Protein AF-A0A941PGM7-F1 (afdb_monomer_lite)

Sequence (84 aa):
MEVVFYKSMNGADPVGKFLRDLTPKDRARVVECIRGIEISGFEALLVEFRHIRNKLWEIKISSHGVGLRIFYVMLNSDNPDISS

Radius of gyration: 13.79 Å; chains: 1; bounding box: 23×35×35 Å

Structure (mmCIF, N/CA/C/O backbone):
data_AF-A0A941PGM7-F1
#
_entry.id   AF-A0A941PGM7-F1
#
loop_
_atom_site.group_PDB
_atom_site.id
_atom_site.type_symbol
_atom_site.label_atom_id
_atom_site.label_alt_id
_atom_site.label_comp_id
_atom_site.label_asym_id
_atom_site.label_entity_id
_atom_site.label_seq_id
_atom_site.pdbx_PDB_ins_code
_atom_site.Cartn_x
_atom_site.Cartn_y
_atom_site.Cartn_z
_atom_site.occupancy
_atom_site.B_iso_or_equiv
_atom_site.auth_seq_id
_atom_site.auth_comp_id
_atom_site.auth_asym_id
_atom_site.auth_atom_id
_atom_site.pdbx_PDB_model_num
ATOM 1 N N . MET A 1 1 ? 3.464 2.946 12.313 1.00 90.69 1 MET A N 1
ATOM 2 C CA . MET A 1 1 ? 2.851 1.616 12.096 1.00 90.69 1 MET A CA 1
ATOM 3 C C . MET A 1 1 ? 3.833 0.782 11.298 1.00 90.69 1 MET A C 1
ATOM 5 O O . MET A 1 1 ? 4.300 1.267 10.286 1.00 90.69 1 MET A O 1
ATOM 9 N N . GLU A 1 2 ? 4.206 -0.417 11.731 1.00 93.88 2 GLU A N 1
ATOM 10 C CA . GLU A 1 2 ? 5.112 -1.241 10.918 1.00 93.88 2 GLU A CA 1
ATOM 11 C C . GLU A 1 2 ? 4.359 -1.847 9.724 1.00 93.88 2 GLU A C 1
ATOM 13 O O . GLU A 1 2 ? 3.250 -2.360 9.888 1.00 93.88 2 GLU A O 1
ATOM 18 N N . VAL A 1 3 ? 4.952 -1.784 8.527 1.00 94.25 3 VAL A N 1
ATOM 19 C CA . VAL A 1 3 ? 4.403 -2.396 7.312 1.00 94.25 3 VAL A CA 1
ATOM 20 C C . VAL A 1 3 ? 5.320 -3.530 6.866 1.00 94.25 3 VAL A C 1
ATOM 22 O O . VAL A 1 3 ? 6.475 -3.315 6.513 1.00 94.25 3 VAL A O 1
ATOM 25 N N . VAL A 1 4 ? 4.782 -4.748 6.823 1.00 94.00 4 VAL A N 1
ATOM 26 C CA . VAL A 1 4 ? 5.508 -5.937 6.360 1.00 94.00 4 VAL A CA 1
ATOM 27 C C . VAL A 1 4 ? 4.830 -6.494 5.115 1.00 94.00 4 VAL A C 1
ATOM 29 O O . VAL A 1 4 ? 3.623 -6.742 5.104 1.00 94.00 4 VAL A O 1
ATOM 32 N N . PHE A 1 5 ? 5.601 -6.718 4.049 1.00 93.56 5 PHE A N 1
ATOM 33 C CA . PHE A 1 5 ? 5.074 -7.341 2.837 1.00 93.56 5 PHE A CA 1
ATOM 34 C C . PHE A 1 5 ? 4.973 -8.851 2.994 1.00 93.56 5 PHE A C 1
ATOM 36 O O . PHE A 1 5 ? 5.952 -9.539 3.287 1.00 93.56 5 PHE A O 1
ATOM 43 N N . TYR A 1 6 ? 3.767 -9.358 2.750 1.00 92.50 6 TYR A N 1
ATOM 44 C CA . TYR A 1 6 ? 3.490 -10.782 2.758 1.00 92.50 6 TYR A CA 1
ATOM 45 C C . TYR A 1 6 ? 4.379 -11.522 1.756 1.00 92.50 6 TYR A C 1
ATOM 47 O O . TYR A 1 6 ? 4.423 -11.185 0.570 1.00 92.50 6 TYR A O 1
ATOM 55 N N . LYS A 1 7 ? 5.018 -12.586 2.242 1.00 93.25 7 LYS A N 1
ATOM 56 C CA . LYS A 1 7 ? 5.640 -13.618 1.420 1.00 93.25 7 LYS A CA 1
ATOM 57 C C . LYS A 1 7 ? 4.908 -14.921 1.669 1.00 93.25 7 LYS A C 1
ATOM 59 O O . LYS A 1 7 ? 4.724 -15.333 2.812 1.00 93.25 7 LYS A O 1
ATOM 64 N N . SER A 1 8 ? 4.486 -15.566 0.595 1.00 90.38 8 SER A N 1
ATOM 65 C CA . SER A 1 8 ? 3.894 -16.898 0.697 1.00 90.38 8 SER A CA 1
ATOM 66 C C . SER A 1 8 ? 4.950 -17.961 1.013 1.00 90.38 8 SER A C 1
ATOM 68 O O . SER A 1 8 ? 6.141 -17.764 0.769 1.00 90.38 8 SER A O 1
ATOM 70 N N . MET A 1 9 ? 4.506 -19.121 1.506 1.00 90.12 9 MET A N 1
ATOM 71 C CA . MET A 1 9 ? 5.397 -20.236 1.859 1.00 90.12 9 MET A CA 1
ATOM 72 C C . MET A 1 9 ? 6.229 -20.755 0.678 1.00 90.12 9 MET A C 1
ATOM 74 O O . MET A 1 9 ? 7.326 -21.259 0.884 1.00 90.12 9 MET A O 1
ATOM 78 N N . ASN A 1 10 ? 5.739 -20.616 -0.559 1.00 91.00 10 ASN A N 1
ATOM 79 C CA . ASN A 1 10 ? 6.473 -21.020 -1.763 1.00 91.00 10 ASN A CA 1
ATOM 80 C C . ASN A 1 10 ? 7.415 -19.922 -2.302 1.00 91.00 10 ASN A C 1
ATOM 82 O O . ASN A 1 10 ? 7.977 -20.072 -3.384 1.00 91.00 10 ASN A O 1
ATOM 86 N N . GLY A 1 11 ? 7.570 -18.812 -1.573 1.00 91.25 11 GLY A N 1
ATOM 87 C CA . GLY A 1 11 ? 8.447 -17.704 -1.940 1.00 91.25 11 GLY A CA 1
ATOM 88 C C . GLY A 1 11 ? 7.803 -16.634 -2.823 1.00 91.25 11 GLY A C 1
ATOM 89 O O . GLY A 1 11 ? 8.481 -15.662 -3.158 1.00 91.25 11 GLY A O 1
ATOM 90 N N . ALA A 1 12 ? 6.518 -16.747 -3.188 1.00 91.75 12 ALA A N 1
ATOM 91 C CA . ALA A 1 12 ? 5.866 -15.680 -3.941 1.00 91.75 12 ALA A CA 1
ATOM 92 C C . ALA A 1 12 ? 5.811 -14.380 -3.122 1.00 91.75 12 ALA A C 1
ATOM 94 O O . ALA A 1 12 ? 5.392 -14.375 -1.960 1.00 91.75 12 ALA A O 1
ATOM 95 N N . ASP A 1 13 ? 6.206 -13.292 -3.780 1.00 93.81 13 ASP A N 1
ATOM 96 C CA . ASP A 1 13 ? 6.254 -11.915 -3.286 1.00 93.81 13 ASP A CA 1
ATOM 97 C C . ASP A 1 13 ? 5.279 -11.067 -4.126 1.00 93.81 13 ASP A C 1
ATOM 99 O O . ASP A 1 13 ? 5.691 -10.406 -5.085 1.00 93.81 13 ASP A O 1
ATOM 103 N N . PRO A 1 14 ? 3.961 -11.156 -3.863 1.00 92.75 14 PRO A N 1
ATOM 104 C CA . PRO A 1 14 ? 2.954 -10.522 -4.706 1.00 92.75 14 PRO A CA 1
ATOM 105 C C . PRO A 1 14 ? 3.055 -8.995 -4.676 1.00 92.75 14 PRO A C 1
ATOM 107 O O . PRO A 1 14 ? 2.963 -8.363 -5.727 1.00 92.75 14 PRO A O 1
ATOM 110 N N . VAL A 1 15 ? 3.295 -8.402 -3.501 1.00 93.19 15 VAL A N 1
ATOM 111 C CA . VAL A 1 15 ? 3.411 -6.943 -3.359 1.00 93.19 15 VAL A CA 1
ATOM 112 C C . VAL A 1 15 ? 4.700 -6.445 -3.997 1.00 93.19 15 VAL A C 1
ATOM 114 O O . VAL A 1 15 ? 4.660 -5.506 -4.786 1.00 93.19 15 VAL A O 1
ATOM 117 N N . GLY A 1 16 ? 5.844 -7.085 -3.745 1.00 93.75 16 GLY A N 1
ATOM 118 C CA . GLY A 1 16 ? 7.085 -6.667 -4.383 1.00 93.75 16 GLY A CA 1
ATOM 119 C C . GLY A 1 16 ? 7.065 -6.888 -5.896 1.00 93.75 16 GLY A C 1
ATOM 120 O O . GLY A 1 16 ? 7.581 -6.043 -6.627 1.00 93.75 16 GLY A O 1
ATOM 121 N N . LYS A 1 17 ? 6.416 -7.949 -6.404 1.00 94.88 17 LYS A N 1
ATOM 122 C CA . LYS A 1 17 ? 6.183 -8.113 -7.850 1.00 94.88 17 LYS A CA 1
ATOM 123 C C . LYS A 1 17 ? 5.329 -6.971 -8.396 1.00 94.88 17 LYS A C 1
ATOM 125 O O . LYS A 1 17 ? 5.732 -6.344 -9.369 1.00 94.88 17 LYS A O 1
ATOM 130 N N . PHE A 1 18 ? 4.210 -6.666 -7.744 1.00 93.88 18 PHE A N 1
ATOM 131 C CA . PHE A 1 18 ? 3.351 -5.543 -8.114 1.00 93.88 18 PHE A CA 1
ATOM 132 C C . PHE A 1 18 ? 4.140 -4.228 -8.196 1.00 93.88 18 PHE A C 1
ATOM 134 O O . PHE A 1 18 ? 4.083 -3.553 -9.216 1.00 93.88 18 PHE A O 1
ATOM 141 N N . LEU A 1 19 ? 4.957 -3.905 -7.187 1.00 93.69 19 LEU A N 1
ATOM 142 C CA . LEU A 1 19 ? 5.789 -2.696 -7.187 1.00 93.69 19 LEU A CA 1
ATOM 143 C C . LEU A 1 19 ? 6.814 -2.666 -8.333 1.00 93.69 19 LEU A C 1
ATOM 145 O O . LEU A 1 19 ? 7.089 -1.595 -8.879 1.00 93.69 19 LEU A O 1
ATOM 149 N N . ARG A 1 20 ? 7.396 -3.816 -8.699 1.00 94.81 20 ARG A N 1
ATOM 150 C CA . ARG A 1 20 ? 8.345 -3.920 -9.823 1.00 94.81 20 ARG A CA 1
ATOM 151 C C . ARG A 1 20 ? 7.674 -3.680 -11.175 1.00 94.81 20 ARG A C 1
ATOM 153 O O . ARG A 1 20 ? 8.300 -3.068 -12.035 1.00 94.81 20 ARG A O 1
ATOM 160 N N . ASP A 1 21 ? 6.420 -4.098 -11.320 1.00 95.19 21 ASP A N 1
ATOM 161 C CA . ASP A 1 21 ? 5.645 -3.958 -12.557 1.00 95.19 21 ASP A CA 1
ATOM 162 C C . ASP A 1 21 ? 5.089 -2.529 -12.761 1.00 95.19 21 ASP A C 1
ATOM 164 O O . ASP A 1 21 ? 4.664 -2.178 -13.861 1.00 95.19 21 ASP A O 1
ATOM 168 N N . LEU A 1 22 ? 5.103 -1.682 -11.723 1.00 93.69 22 LEU A N 1
ATOM 169 C CA . LEU A 1 22 ? 4.678 -0.282 -11.816 1.00 93.69 22 LEU A CA 1
ATOM 170 C C . LEU A 1 22 ? 5.670 0.587 -12.600 1.00 93.69 22 LEU A C 1
ATOM 172 O O . LEU A 1 22 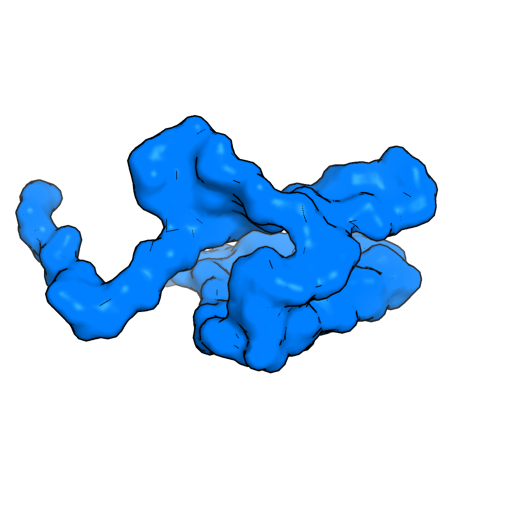? 6.893 0.405 -12.549 1.00 93.69 22 LEU A O 1
ATOM 176 N N . THR A 1 23 ? 5.137 1.638 -13.233 1.00 93.62 23 THR A N 1
ATOM 177 C CA . THR A 1 23 ? 5.967 2.720 -13.771 1.00 93.62 23 THR A CA 1
ATOM 178 C C . THR A 1 23 ? 6.798 3.354 -12.646 1.00 93.62 23 THR A C 1
ATOM 180 O O . THR A 1 23 ? 6.373 3.347 -11.487 1.00 93.62 23 THR A O 1
ATOM 183 N N . PRO A 1 24 ? 7.969 3.954 -12.935 1.00 94.00 24 PRO A N 1
ATOM 184 C CA . PRO A 1 24 ? 8.767 4.620 -11.904 1.00 94.00 24 PRO A CA 1
ATOM 185 C C . PRO A 1 24 ? 7.978 5.665 -11.102 1.00 94.00 24 PRO A C 1
ATOM 187 O O . PRO A 1 24 ? 8.174 5.791 -9.895 1.00 94.00 24 PRO A O 1
ATOM 190 N N . LYS A 1 25 ? 7.054 6.368 -11.767 1.00 92.25 25 LYS A N 1
ATOM 191 C CA . LYS A 1 25 ? 6.199 7.390 -11.162 1.00 92.25 25 LYS A CA 1
ATOM 192 C C . LYS A 1 25 ? 5.196 6.786 -10.180 1.00 92.25 25 LYS A C 1
ATOM 194 O O . LYS A 1 25 ? 5.116 7.229 -9.039 1.00 92.25 25 LYS A O 1
ATOM 199 N N . ASP A 1 26 ? 4.483 5.744 -10.601 1.00 93.12 26 ASP A N 1
ATOM 200 C CA . ASP A 1 26 ? 3.507 5.054 -9.754 1.00 93.12 26 ASP A CA 1
ATOM 201 C C . ASP A 1 26 ? 4.186 4.326 -8.595 1.00 93.12 26 ASP A C 1
ATOM 203 O O . ASP A 1 26 ? 3.704 4.361 -7.465 1.00 93.12 26 ASP A O 1
ATOM 207 N N . ARG A 1 27 ? 5.354 3.723 -8.837 1.00 94.31 27 ARG A N 1
ATOM 208 C CA . ARG A 1 27 ? 6.150 3.095 -7.780 1.00 94.31 27 ARG A CA 1
ATOM 209 C C . ARG A 1 27 ? 6.578 4.112 -6.725 1.00 94.31 27 ARG A C 1
ATOM 211 O O . ARG A 1 27 ? 6.397 3.850 -5.540 1.00 94.31 27 ARG A O 1
ATOM 218 N N . ALA A 1 28 ? 7.114 5.265 -7.134 1.00 93.50 28 ALA A N 1
ATOM 219 C CA . ALA A 1 28 ? 7.489 6.330 -6.201 1.00 93.50 28 ALA A CA 1
ATOM 220 C C . ALA A 1 28 ? 6.284 6.794 -5.374 1.00 93.50 28 ALA A C 1
ATOM 222 O O . ALA A 1 28 ? 6.391 6.960 -4.160 1.00 93.50 28 ALA A O 1
ATOM 223 N N . ARG A 1 29 ? 5.119 6.907 -6.021 1.00 93.31 29 ARG A N 1
ATOM 224 C CA . ARG A 1 29 ? 3.871 7.281 -5.366 1.00 93.31 29 ARG A CA 1
ATOM 225 C C . ARG A 1 29 ? 3.433 6.279 -4.300 1.00 93.31 29 ARG A C 1
ATOM 227 O O . ARG A 1 29 ? 3.058 6.676 -3.200 1.00 93.31 29 ARG A O 1
ATOM 234 N N . VAL A 1 30 ? 3.492 4.986 -4.609 1.00 94.25 30 VAL A N 1
ATOM 235 C CA . VAL A 1 30 ? 3.146 3.934 -3.645 1.00 94.25 30 VAL A CA 1
ATOM 236 C C . VAL A 1 30 ? 4.129 3.913 -2.476 1.00 94.25 30 VAL A C 1
ATOM 238 O O . VAL A 1 30 ? 3.696 3.817 -1.333 1.00 94.25 30 VAL A O 1
ATOM 241 N N . VAL A 1 31 ? 5.431 4.058 -2.737 1.00 94.25 31 VAL A N 1
ATOM 242 C CA . VAL A 1 31 ? 6.458 4.110 -1.682 1.00 94.25 31 VAL A CA 1
ATOM 243 C C . VAL A 1 31 ? 6.238 5.298 -0.743 1.00 94.25 31 VAL A C 1
ATOM 245 O O . VAL A 1 31 ? 6.320 5.133 0.471 1.00 94.25 31 VAL A O 1
ATOM 248 N N . GLU A 1 32 ? 5.914 6.477 -1.277 1.00 94.88 32 GLU A N 1
ATOM 249 C CA . GLU A 1 32 ? 5.572 7.657 -0.473 1.00 94.88 32 GLU A CA 1
ATOM 250 C C . GLU A 1 32 ? 4.356 7.395 0.428 1.00 94.88 32 GLU A C 1
ATOM 252 O O . GLU A 1 32 ? 4.395 7.692 1.620 1.00 94.88 32 GLU A O 1
ATOM 257 N N . CYS A 1 33 ? 3.305 6.779 -0.121 1.00 95.12 33 CYS A N 1
ATOM 258 C CA . CYS A 1 33 ? 2.104 6.429 0.634 1.00 95.12 33 CYS A CA 1
ATOM 259 C C . CYS A 1 33 ? 2.406 5.421 1.749 1.00 95.12 33 CYS A C 1
ATOM 261 O O . CYS A 1 33 ? 1.985 5.628 2.881 1.00 95.12 33 CYS A O 1
ATOM 263 N N . ILE A 1 34 ? 3.172 4.364 1.458 1.00 95.25 34 ILE A N 1
ATOM 264 C CA . ILE A 1 34 ? 3.572 3.362 2.458 1.00 95.25 34 ILE A CA 1
ATOM 265 C C . ILE A 1 34 ? 4.385 4.016 3.573 1.00 95.25 34 ILE A C 1
ATOM 267 O O . ILE A 1 34 ? 4.081 3.811 4.743 1.00 95.25 34 ILE A O 1
ATOM 271 N N . ARG A 1 35 ? 5.339 4.884 3.230 1.00 95.94 35 ARG A N 1
ATOM 272 C CA . ARG A 1 35 ? 6.102 5.645 4.223 1.00 95.94 35 ARG A CA 1
ATOM 273 C C . ARG A 1 35 ? 5.203 6.557 5.066 1.00 95.94 35 ARG A C 1
ATOM 275 O O . ARG A 1 35 ? 5.419 6.697 6.266 1.00 95.94 35 ARG A O 1
ATOM 282 N N . GLY A 1 36 ? 4.182 7.161 4.459 1.00 96.44 36 GLY A N 1
ATOM 283 C CA . GLY A 1 36 ? 3.156 7.927 5.170 1.00 96.44 36 GLY A CA 1
ATOM 284 C C . GLY A 1 36 ? 2.390 7.076 6.184 1.00 96.44 36 GLY A C 1
ATOM 285 O O . GLY A 1 36 ? 2.204 7.509 7.317 1.00 96.44 36 GLY A O 1
ATOM 286 N N . ILE A 1 37 ? 2.018 5.845 5.820 1.00 95.56 37 ILE A N 1
ATOM 287 C CA . ILE A 1 37 ? 1.393 4.874 6.736 1.00 95.56 37 ILE A CA 1
ATOM 288 C C . ILE A 1 37 ? 2.355 4.518 7.871 1.00 95.56 37 ILE A C 1
ATOM 290 O O . ILE A 1 37 ? 1.958 4.455 9.036 1.00 95.56 37 ILE A O 1
ATOM 294 N N . GLU A 1 38 ? 3.636 4.325 7.562 1.00 96.00 38 GLU A N 1
ATOM 295 C CA . GLU A 1 38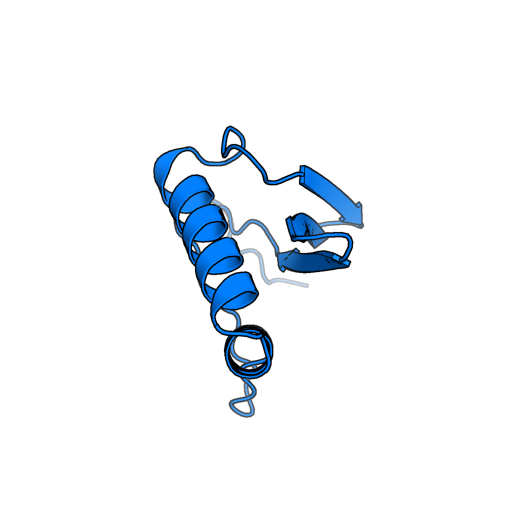 ? 4.629 3.994 8.579 1.00 96.00 38 GLU A CA 1
ATOM 296 C C . GLU A 1 38 ? 4.778 5.096 9.632 1.00 96.00 38 GLU A C 1
ATOM 298 O O . GLU A 1 38 ? 4.833 4.800 10.829 1.00 96.00 38 GLU A O 1
ATOM 303 N N . ILE A 1 39 ? 4.759 6.357 9.197 1.00 97.06 39 ILE A N 1
ATOM 304 C CA . ILE A 1 39 ? 4.920 7.535 10.056 1.00 97.06 39 ILE A CA 1
ATOM 305 C C . ILE A 1 39 ? 3.621 7.889 10.794 1.00 97.06 39 ILE A C 1
ATOM 307 O O . ILE A 1 39 ? 3.642 8.104 12.004 1.00 97.06 39 ILE A O 1
ATOM 311 N N . SER A 1 40 ? 2.497 7.952 10.080 1.00 96.12 40 SER A N 1
ATOM 312 C CA . SER A 1 40 ? 1.240 8.553 10.557 1.00 96.12 40 SER A CA 1
ATOM 313 C C . SER A 1 40 ? 0.106 7.546 10.771 1.00 96.12 40 SER A C 1
ATOM 315 O O . SER A 1 40 ? -0.968 7.917 11.239 1.00 96.12 40 SER A O 1
ATOM 317 N N . GLY A 1 41 ? 0.310 6.265 10.457 1.00 93.88 41 GLY A N 1
ATOM 318 C CA . GLY A 1 41 ? -0.723 5.239 10.585 1.00 93.88 41 GLY A CA 1
ATOM 319 C C . GLY A 1 41 ? -1.924 5.512 9.674 1.00 93.88 41 GLY A C 1
ATOM 320 O O . GLY A 1 41 ? -1.760 5.767 8.483 1.00 93.88 41 GLY A O 1
ATOM 321 N N . PHE A 1 42 ? -3.135 5.457 10.236 1.00 92.38 42 PHE A N 1
ATOM 322 C CA . PHE A 1 42 ? -4.385 5.692 9.497 1.00 92.38 42 PHE A CA 1
ATOM 323 C C . PHE A 1 42 ? -4.615 7.157 9.099 1.00 92.38 42 PHE A C 1
ATOM 325 O O . PHE A 1 42 ? -5.448 7.421 8.239 1.00 92.38 42 PHE A O 1
ATOM 332 N N . GLU A 1 43 ? -3.835 8.089 9.650 1.00 93.38 43 GLU A N 1
ATOM 333 C CA . GLU A 1 43 ? -3.860 9.510 9.275 1.00 93.38 43 GLU A CA 1
ATOM 334 C C . GLU A 1 43 ? -2.948 9.814 8.070 1.00 93.38 43 GLU A C 1
ATOM 336 O O . GLU A 1 43 ? -2.678 10.973 7.747 1.00 93.38 43 GLU A O 1
ATOM 341 N N . ALA A 1 44 ? -2.418 8.781 7.405 1.00 93.75 44 ALA A N 1
ATOM 342 C CA . ALA A 1 44 ? -1.591 8.945 6.219 1.00 93.75 44 ALA A CA 1
ATOM 343 C C . ALA A 1 44 ? -2.363 9.655 5.100 1.00 93.75 44 ALA A C 1
ATOM 345 O O . ALA A 1 44 ? -3.406 9.196 4.630 1.00 93.75 44 ALA A O 1
ATOM 346 N N . LEU A 1 45 ? -1.807 10.769 4.629 1.00 89.69 45 LEU A N 1
ATOM 347 C CA . LEU A 1 45 ? -2.384 11.510 3.519 1.00 89.69 45 LEU A CA 1
ATOM 348 C C . LEU A 1 45 ? -2.335 10.676 2.237 1.00 89.69 45 LEU A C 1
ATOM 350 O O . LEU A 1 45 ? -1.394 9.920 1.999 1.00 89.69 45 LEU A O 1
ATOM 354 N N . LEU A 1 46 ? -3.317 10.905 1.361 1.00 89.69 46 LEU A N 1
ATOM 355 C CA . LEU A 1 46 ? -3.351 10.366 -0.005 1.00 89.69 46 LEU A CA 1
ATOM 356 C C . LEU A 1 46 ? -3.588 8.848 -0.091 1.00 89.69 46 LEU A C 1
ATOM 358 O O . LEU A 1 46 ? -3.500 8.268 -1.178 1.00 89.69 46 LEU A O 1
ATOM 362 N N . VAL A 1 47 ? -3.946 8.240 1.039 1.00 93.62 47 VAL A N 1
ATOM 363 C CA . VAL A 1 47 ? -4.363 6.849 1.160 1.00 93.62 47 VAL A CA 1
ATOM 364 C C . VAL A 1 47 ? -5.810 6.811 1.633 1.00 93.62 47 VAL A C 1
ATOM 366 O O . VAL A 1 47 ? -6.163 7.398 2.650 1.00 93.62 47 VAL A O 1
ATOM 369 N N . GLU A 1 48 ? -6.660 6.105 0.897 1.00 95.00 48 GLU A N 1
ATOM 370 C CA . GLU A 1 48 ? -7.988 5.734 1.378 1.00 95.00 48 GLU A CA 1
ATOM 371 C C . GLU A 1 48 ? -7.907 4.336 1.998 1.00 95.00 48 GLU A C 1
ATOM 373 O O . GLU A 1 48 ? -7.545 3.376 1.314 1.00 95.00 48 GLU A O 1
ATOM 378 N N . PHE A 1 49 ? -8.278 4.208 3.270 1.00 94.75 49 PHE A N 1
ATOM 379 C CA . PHE A 1 49 ? -8.404 2.915 3.942 1.00 94.75 49 PHE A CA 1
ATOM 380 C C . PHE A 1 49 ? -9.845 2.427 3.857 1.00 94.75 49 PHE A C 1
ATOM 382 O O . PHE A 1 49 ? -10.782 3.142 4.215 1.00 94.75 49 PHE A O 1
ATOM 389 N N . ARG A 1 50 ? -10.035 1.193 3.395 1.00 94.69 50 ARG A N 1
ATOM 390 C CA . ARG A 1 50 ? -11.357 0.581 3.271 1.00 94.69 50 ARG A CA 1
ATOM 391 C C . ARG A 1 50 ? -11.367 -0.801 3.899 1.00 94.69 50 ARG A C 1
ATOM 393 O O . ARG A 1 50 ? -10.596 -1.678 3.515 1.00 94.69 50 ARG A O 1
ATOM 400 N N . HIS A 1 51 ? -12.290 -1.016 4.829 1.00 94.69 51 HIS A N 1
ATOM 401 C CA . HIS A 1 51 ? -12.595 -2.356 5.318 1.00 94.69 51 HIS A CA 1
ATOM 402 C C . HIS A 1 51 ? -13.352 -3.135 4.240 1.00 94.69 51 HIS A C 1
ATOM 404 O O . HIS A 1 51 ? -14.301 -2.612 3.656 1.00 94.69 51 HIS A O 1
ATOM 410 N N . ILE A 1 52 ? -12.915 -4.363 3.947 1.00 93.44 52 ILE A N 1
ATOM 411 C CA . ILE A 1 52 ? -13.568 -5.220 2.950 1.00 93.44 52 ILE A CA 1
ATOM 412 C C . ILE A 1 52 ? -14.407 -6.287 3.652 1.00 93.44 52 ILE A C 1
ATOM 414 O O . ILE A 1 52 ? -15.625 -6.314 3.504 1.00 93.44 52 ILE A O 1
ATOM 418 N N . ARG A 1 53 ? -13.751 -7.194 4.390 1.00 91.94 53 ARG A N 1
ATOM 419 C CA . ARG A 1 53 ? -14.405 -8.265 5.162 1.00 91.94 53 ARG A CA 1
ATOM 420 C C . ARG A 1 53 ? -13.469 -8.832 6.222 1.00 91.94 53 ARG A C 1
ATOM 422 O O . ARG A 1 53 ? -12.284 -9.017 5.957 1.00 91.94 53 ARG A O 1
ATOM 429 N N . ASN A 1 54 ? -13.999 -9.226 7.379 1.00 92.56 54 ASN A N 1
ATOM 430 C CA . ASN A 1 54 ? -13.229 -9.852 8.464 1.00 92.56 54 ASN A CA 1
ATOM 431 C C . ASN A 1 54 ? -11.972 -9.033 8.823 1.00 92.56 54 ASN A C 1
ATOM 433 O O . ASN A 1 54 ? -12.078 -7.858 9.152 1.00 92.56 54 ASN A O 1
ATOM 437 N N . LYS A 1 55 ? -10.780 -9.632 8.740 1.00 91.06 55 LYS A N 1
ATOM 438 C CA . LYS A 1 55 ? -9.494 -8.956 8.976 1.00 91.06 55 LYS A CA 1
ATOM 439 C C . LYS A 1 55 ? -8.889 -8.338 7.707 1.00 91.06 55 LYS A C 1
ATOM 441 O O . LYS A 1 55 ? -7.785 -7.814 7.777 1.00 91.06 55 LYS A O 1
ATOM 446 N N . LEU A 1 56 ? -9.570 -8.428 6.561 1.00 94.75 56 LEU A N 1
ATOM 447 C CA . LEU A 1 56 ? -9.071 -7.969 5.268 1.00 94.75 56 LEU A CA 1
ATOM 448 C C . LEU A 1 56 ? -9.471 -6.518 5.002 1.00 94.75 56 LEU A C 1
ATOM 450 O O . LEU A 1 56 ? -10.657 -6.172 4.966 1.00 94.75 56 LEU A O 1
ATOM 454 N N . TRP A 1 57 ? -8.457 -5.708 4.737 1.00 96.19 57 TRP A N 1
ATOM 455 C CA . TRP A 1 57 ? -8.565 -4.300 4.403 1.00 96.19 57 TRP A CA 1
ATOM 456 C C . TRP A 1 57 ? -7.918 -4.019 3.048 1.00 96.19 57 TRP A C 1
ATOM 458 O O . TRP A 1 57 ? -7.127 -4.810 2.532 1.00 96.19 57 TRP A O 1
ATOM 468 N N . GLU A 1 58 ? -8.262 -2.877 2.475 1.00 95.44 58 GLU A N 1
ATOM 469 C CA . GLU A 1 58 ? -7.692 -2.324 1.255 1.00 95.44 58 GLU A CA 1
ATOM 470 C C . GLU A 1 58 ? -7.118 -0.938 1.563 1.00 95.44 58 GLU A C 1
ATOM 472 O O . GLU A 1 58 ? -7.788 -0.116 2.190 1.00 95.44 58 GLU A O 1
ATOM 477 N N . ILE A 1 59 ? -5.900 -0.670 1.089 1.00 95.00 59 ILE A N 1
ATOM 478 C CA . ILE A 1 59 ? -5.447 0.696 0.833 1.00 95.00 59 ILE A CA 1
ATOM 479 C C . ILE A 1 59 ? -5.649 1.008 -0.642 1.00 95.00 59 ILE A C 1
ATOM 481 O O . ILE A 1 59 ? -5.235 0.243 -1.519 1.00 95.00 59 ILE A O 1
ATOM 485 N N . LYS A 1 60 ? -6.279 2.145 -0.919 1.00 95.00 60 LYS A N 1
ATOM 486 C CA . LYS A 1 60 ? -6.437 2.681 -2.265 1.00 95.00 60 LYS A CA 1
ATOM 487 C C . LYS A 1 60 ? -5.599 3.947 -2.397 1.00 95.00 60 LYS A C 1
ATOM 489 O O . LYS A 1 60 ? -5.757 4.896 -1.634 1.00 95.00 60 LYS A O 1
ATOM 494 N N . ILE A 1 61 ? -4.716 3.945 -3.390 1.00 93.56 61 ILE A N 1
ATOM 495 C CA . ILE A 1 61 ? -3.797 5.035 -3.710 1.00 93.56 61 ILE A CA 1
ATOM 496 C C . ILE A 1 61 ? -4.188 5.582 -5.078 1.00 93.56 61 ILE A C 1
ATOM 498 O O . ILE A 1 61 ? -4.137 4.879 -6.090 1.00 93.56 61 ILE A O 1
ATOM 502 N N . SER A 1 62 ? -4.584 6.850 -5.115 1.00 85.81 62 SER A N 1
ATOM 503 C CA . SER A 1 62 ? -4.910 7.533 -6.366 1.00 85.81 62 SER A CA 1
ATOM 504 C C . SER A 1 62 ? -3.622 7.984 -7.060 1.00 85.81 62 SER A C 1
ATOM 506 O O . SER A 1 62 ? -2.876 8.802 -6.514 1.00 85.81 62 SER A O 1
ATOM 508 N N . SER A 1 63 ? -3.369 7.476 -8.270 1.00 80.19 63 SER A N 1
ATOM 509 C CA . SER A 1 63 ? -2.243 7.891 -9.115 1.00 80.19 63 SER A CA 1
ATOM 510 C C . SER A 1 63 ? -2.710 8.191 -10.538 1.00 80.19 63 SER A C 1
ATOM 512 O O . SER A 1 63 ? -3.132 7.293 -11.254 1.00 80.19 63 SER A O 1
ATOM 514 N N . HIS A 1 64 ? -2.656 9.460 -10.959 1.00 71.94 64 HIS A N 1
ATOM 515 C CA . HIS A 1 64 ? -2.867 9.893 -12.355 1.00 71.94 64 HIS A CA 1
ATOM 516 C C . HIS A 1 64 ? -4.043 9.224 -13.103 1.00 71.94 64 HIS A C 1
ATOM 518 O O . HIS A 1 64 ? -3.912 8.841 -14.260 1.00 71.94 64 HIS A O 1
ATOM 524 N N . GLY A 1 65 ? -5.200 9.089 -12.446 1.00 69.88 65 GLY A N 1
ATOM 525 C CA . GLY A 1 65 ? -6.412 8.495 -13.031 1.00 69.88 65 GLY A CA 1
ATOM 526 C C . GLY A 1 65 ? -6.534 6.973 -12.874 1.00 69.88 65 GLY A C 1
ATOM 527 O O . GLY A 1 65 ? -7.602 6.426 -13.132 1.00 69.88 65 GLY A O 1
ATOM 528 N N . VAL A 1 66 ? -5.494 6.297 -12.381 1.00 75.00 66 VAL A N 1
ATOM 529 C CA . VAL A 1 66 ? -5.505 4.878 -12.012 1.00 75.00 66 VAL A CA 1
ATOM 530 C C . VAL A 1 66 ? -5.561 4.747 -10.487 1.00 75.00 66 VAL A C 1
ATOM 532 O O . VAL A 1 66 ? -4.784 5.354 -9.750 1.00 75.00 66 VAL A O 1
ATOM 535 N N . GLY A 1 67 ? -6.510 3.952 -9.993 1.00 85.25 67 GLY A N 1
ATOM 536 C CA . GLY A 1 67 ? -6.595 3.599 -8.576 1.00 85.25 67 GLY A CA 1
ATOM 537 C C . GLY A 1 67 ? -5.778 2.345 -8.289 1.00 85.25 67 GLY A C 1
ATOM 538 O O . GLY A 1 67 ? -6.220 1.246 -8.622 1.00 85.25 67 GLY A O 1
ATOM 539 N N . LEU A 1 68 ? -4.613 2.501 -7.662 1.00 93.75 68 LEU A N 1
ATOM 540 C CA . LEU A 1 68 ? -3.794 1.382 -7.198 1.00 93.75 68 LEU A CA 1
ATOM 541 C C . LEU A 1 68 ? -4.368 0.852 -5.884 1.00 93.75 68 LEU A C 1
ATOM 543 O O . LEU A 1 68 ? -4.770 1.634 -5.022 1.00 93.75 68 LEU A O 1
ATOM 547 N N . A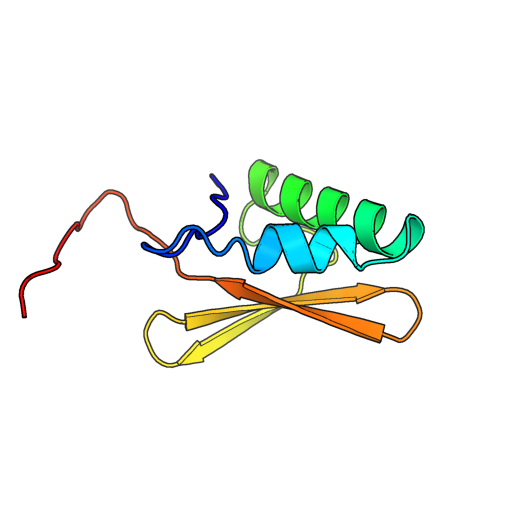RG A 1 69 ? -4.425 -0.471 -5.731 1.00 94.62 69 ARG A N 1
ATOM 548 C CA . ARG A 1 69 ? -5.022 -1.133 -4.564 1.00 94.62 69 ARG A CA 1
ATOM 549 C C . ARG A 1 69 ? -4.057 -2.161 -4.004 1.00 94.62 69 ARG A C 1
ATOM 551 O O . ARG A 1 69 ? -3.531 -2.977 -4.757 1.00 94.62 69 ARG A O 1
ATOM 558 N N . ILE A 1 70 ? -3.851 -2.132 -2.693 1.00 95.19 70 ILE A N 1
ATOM 559 C CA . ILE A 1 70 ? -3.080 -3.146 -1.972 1.00 95.19 70 ILE A CA 1
ATOM 560 C C . ILE A 1 70 ? -3.948 -3.653 -0.826 1.00 95.19 70 ILE A C 1
ATOM 562 O O . ILE A 1 70 ? -4.489 -2.869 -0.048 1.00 95.19 70 ILE A O 1
ATOM 566 N N . PHE A 1 71 ? -4.091 -4.970 -0.729 1.00 95.75 71 PHE A N 1
ATOM 567 C CA . PHE A 1 71 ? -4.8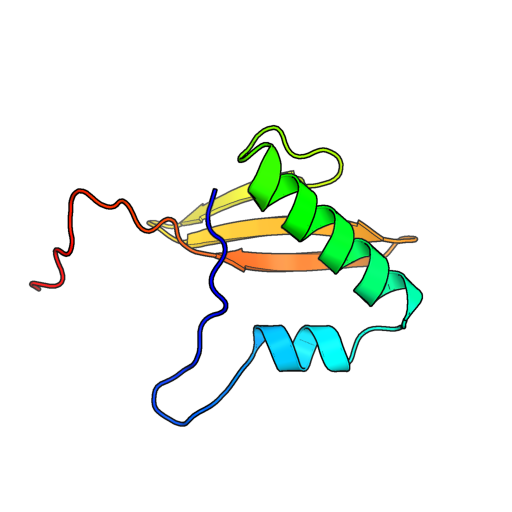04 -5.595 0.377 1.00 95.75 71 PHE A CA 1
ATOM 568 C C . PHE A 1 71 ? -3.855 -5.848 1.543 1.00 95.75 71 PHE A C 1
ATOM 570 O O . PHE A 1 71 ? -2.715 -6.266 1.337 1.00 95.75 71 PHE A O 1
ATOM 577 N N . TYR A 1 72 ? -4.336 -5.621 2.761 1.00 95.12 72 TYR A N 1
ATOM 578 C CA . TYR A 1 72 ? -3.562 -5.8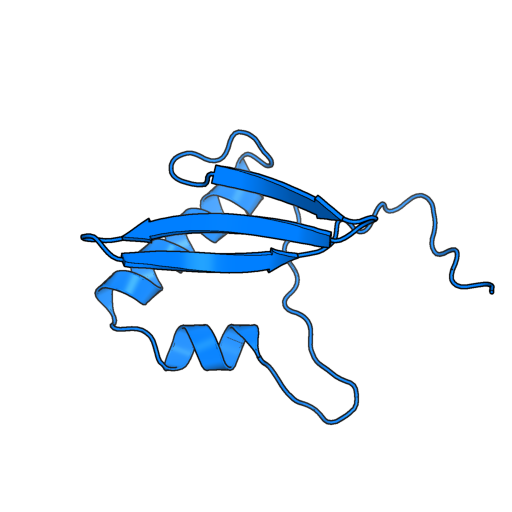30 3.977 1.00 95.12 72 TYR A CA 1
ATOM 579 C C . TYR A 1 72 ? -4.434 -6.382 5.106 1.00 95.12 72 TYR A C 1
ATOM 581 O O . TYR A 1 72 ? -5.667 -6.376 5.046 1.00 95.12 72 TYR A O 1
ATOM 589 N N . VAL A 1 73 ? -3.765 -6.882 6.139 1.00 94.75 73 VAL A N 1
ATOM 590 C CA . VAL A 1 73 ? -4.374 -7.269 7.411 1.00 94.75 73 VAL A CA 1
ATOM 591 C C . VAL A 1 73 ? -3.656 -6.526 8.528 1.00 94.75 73 VAL A C 1
ATOM 593 O O . VAL A 1 73 ? -2.461 -6.256 8.424 1.00 94.75 73 VAL A O 1
ATOM 596 N N . MET A 1 74 ? -4.380 -6.201 9.593 1.00 91.62 74 MET A N 1
ATOM 597 C CA . MET A 1 74 ? -3.773 -5.682 10.815 1.00 91.62 74 MET A CA 1
ATOM 598 C C . MET A 1 74 ? -3.336 -6.859 11.682 1.00 91.62 74 MET A C 1
ATOM 600 O O . MET A 1 74 ? -4.151 -7.723 12.014 1.00 91.62 74 MET A O 1
ATOM 604 N N . LEU A 1 75 ? -2.054 -6.891 12.034 1.00 89.38 75 LEU A N 1
ATOM 605 C CA . LEU A 1 75 ? -1.516 -7.816 13.021 1.00 89.38 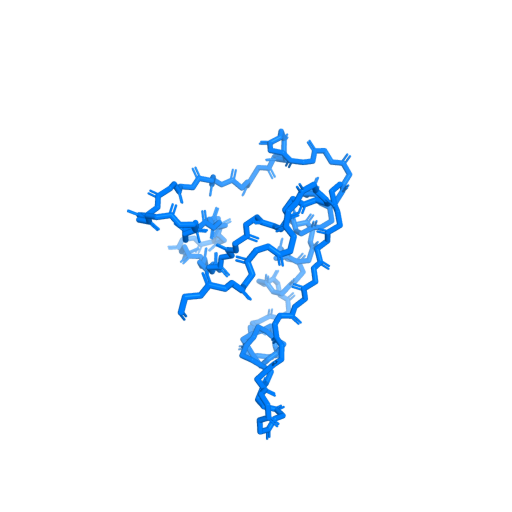75 LEU A CA 1
ATOM 606 C C . LEU A 1 75 ? -1.398 -7.045 14.335 1.00 89.38 75 LEU A C 1
ATOM 608 O O . LEU A 1 75 ? -0.570 -6.147 14.455 1.00 89.38 75 LEU A O 1
ATOM 612 N N . ASN A 1 76 ? -2.270 -7.350 15.295 1.00 79.88 76 ASN A N 1
ATOM 613 C CA . ASN A 1 76 ? -2.153 -6.793 16.638 1.00 79.88 76 ASN A CA 1
ATOM 614 C C . ASN A 1 76 ? -1.117 -7.611 17.410 1.00 79.88 76 ASN A C 1
ATOM 616 O O . ASN A 1 76 ? -1.186 -8.840 17.415 1.00 79.88 76 ASN A O 1
ATOM 620 N N . SER A 1 77 ? -0.213 -6.931 18.112 1.00 58.28 77 SER A N 1
ATOM 621 C CA . SER A 1 77 ? 0.788 -7.555 18.986 1.00 58.28 77 SER A CA 1
ATOM 622 C C . SER A 1 77 ? 0.173 -8.364 20.140 1.00 58.28 77 SER A C 1
ATOM 624 O O . SER A 1 77 ? 0.866 -9.184 20.729 1.00 58.28 77 SER A O 1
ATOM 626 N N . ASP A 1 78 ? -1.122 -8.173 20.424 1.00 46.94 78 ASP A N 1
ATOM 627 C CA . ASP A 1 78 ? -1.830 -8.769 21.564 1.00 46.94 78 ASP A CA 1
ATOM 628 C C . ASP A 1 78 ? -2.683 -10.006 21.247 1.00 46.94 78 ASP A C 1
ATOM 630 O O . ASP A 1 78 ? -3.420 -10.451 22.123 1.00 46.94 78 ASP A O 1
ATOM 634 N N . ASN A 1 79 ? -2.610 -10.607 20.049 1.00 36.38 79 ASN A N 1
ATOM 635 C CA . ASN A 1 79 ? -3.090 -11.990 19.932 1.00 36.38 79 ASN A CA 1
ATOM 636 C C . ASN A 1 79 ? -2.560 -12.761 18.705 1.00 36.38 79 ASN A C 1
ATOM 638 O O . ASN A 1 79 ? -3.115 -12.620 17.607 1.00 36.38 79 ASN A O 1
ATOM 642 N N . PRO A 1 80 ? -1.551 -13.641 18.861 1.00 42.53 80 PRO A N 1
ATOM 643 C CA . PRO A 1 80 ? -1.224 -14.664 17.880 1.00 42.53 80 PRO A CA 1
ATOM 644 C C . PRO A 1 80 ? -2.178 -15.864 18.026 1.00 42.53 80 PRO A C 1
ATOM 646 O O . PRO A 1 80 ? -1.735 -17.006 18.073 1.00 42.53 80 PRO A O 1
ATOM 649 N N . ASP A 1 81 ? -3.494 -15.636 18.085 1.00 43.44 81 ASP A N 1
ATOM 650 C CA . ASP A 1 81 ? -4.469 -16.727 18.026 1.00 43.44 81 ASP A CA 1
ATOM 651 C C . ASP A 1 81 ? -4.636 -17.177 16.570 1.00 43.44 81 ASP A C 1
ATOM 653 O O . ASP A 1 81 ? -5.557 -16.793 15.843 1.00 43.44 81 ASP A O 1
ATOM 657 N N . ILE A 1 82 ? -3.685 -18.010 16.148 1.00 50.72 82 ILE A N 1
ATOM 658 C CA . ILE A 1 82 ? -3.943 -19.099 15.214 1.00 50.72 82 ILE A CA 1
ATOM 659 C C . ILE A 1 82 ? -4.177 -20.339 16.076 1.00 50.72 82 ILE A C 1
ATOM 661 O O . ILE A 1 82 ? -3.269 -21.121 16.342 1.00 50.72 82 ILE A O 1
ATOM 665 N N . SER A 1 83 ? -5.411 -20.506 16.533 1.00 42.16 83 SER A N 1
ATOM 666 C CA . SER A 1 83 ? -5.937 -21.815 16.904 1.00 42.16 83 SER A CA 1
ATOM 667 C C . SER A 1 83 ? -7.398 -21.902 16.466 1.00 42.16 83 SER A C 1
ATOM 669 O O . SER A 1 83 ? -8.303 -21.345 17.081 1.00 42.16 83 SER A O 1
ATOM 671 N N . SER A 1 84 ? -7.612 -22.544 15.319 1.00 42.66 84 SER A N 1
ATOM 672 C CA . SER A 1 84 ? -8.868 -23.159 14.871 1.00 42.66 84 SER A CA 1
ATOM 673 C C . SER A 1 84 ? -8.534 -24.151 13.767 1.00 42.66 84 SER A C 1
ATOM 675 O O . SER A 1 84 ? -7.822 -23.732 12.825 1.00 42.66 84 SER A O 1
#

Foldseek 3Di:
DDDDQDADPVGDRPVVVVLVPDDPQVNVQVVQQVVQCVVPNPPRPQWDWADDDDQKIWTWHDDPNDTDIDIDGDDDPPDPPPDD

pLDDT: mean 87.82, std 14.71, range [36.38, 97.06]

Secondary structure (DSSP, 8-state):
--------TT---HHHHHHHHS-HHHHHHHHHHHHHHHHHGGG-TTEEEEEEETTEEEEEEEETTEEEEEEEE---TT------